Protein AF-G0NHC4-F1 (afdb_monomer_lite)

Sequence (126 aa):
MIYVVNVQARFVMDQLLVQEAGYTKGITAYEGLSCPLSSTCRKPLQPGNFKPGLFYIGNQTQTLTAITMDKTSSLSVYYGGISNFEFYETYTGSTIQSLLPLTFSPGITQYIISGGRTSFTFQFSG

Radius of gyration: 14.32 Å; chains: 1; bounding box: 30×40×32 Å

Secondary structure (DSSP, 8-state):
-------S-SSS--------HHHHTTEEEEEE----TT-EEEEEPPP-SSEEEEEEEESSEEEEEEEE--TT-EEEEEESSSSSSSEEEEEETTTHHHH-SEEE-SEEEEEEE-SS--EEEEEEE-

pLDDT: mean 84.91, std 14.42, range [41.97, 97.62]

InterPro domains:
  IPR056013 Domain of unknown function DUF7591 [PF24511] (24-122)

Structure (mmCIF, N/CA/C/O backbone):
data_AF-G0NHC4-F1
#
_entry.id   AF-G0NHC4-F1
#
loop_
_atom_site.group_PDB
_atom_site.id
_atom_site.type_symbol
_atom_site.label_atom_id
_atom_site.label_alt_id
_atom_site.label_comp_id
_atom_site.label_asym_id
_atom_site.label_entity_id
_atom_site.label_seq_id
_atom_site.pdbx_PDB_ins_code
_atom_site.Cartn_x
_atom_site.Cartn_y
_atom_site.Cartn_z
_atom_site.occupancy
_atom_site.B_iso_or_equiv
_atom_site.auth_seq_id
_atom_site.auth_comp_id
_atom_site.auth_asym_id
_atom_site.auth_atom_id
_atom_site.pdbx_PDB_model_num
ATOM 1 N N . MET A 1 1 ? -12.659 -9.486 -11.942 1.00 42.62 1 MET A N 1
ATOM 2 C CA . MET A 1 1 ? -13.718 -10.126 -11.125 1.00 42.62 1 MET A CA 1
ATOM 3 C C . MET A 1 1 ? -13.046 -10.834 -9.956 1.00 42.62 1 MET A C 1
ATOM 5 O O . MET A 1 1 ? -12.142 -11.617 -10.214 1.00 42.62 1 MET A O 1
ATOM 9 N N . ILE A 1 2 ? -13.419 -10.520 -8.711 1.00 41.97 2 ILE A N 1
ATOM 10 C CA . ILE A 1 2 ? -12.841 -11.127 -7.497 1.00 41.97 2 ILE A CA 1
ATOM 11 C C . ILE A 1 2 ? -13.852 -12.098 -6.892 1.00 41.97 2 ILE A C 1
ATOM 13 O O . ILE A 1 2 ? -15.024 -11.753 -6.758 1.00 41.97 2 ILE A O 1
ATOM 17 N N . TYR A 1 3 ? -13.388 -13.282 -6.492 1.00 47.09 3 TYR A N 1
ATOM 18 C CA . TYR A 1 3 ? -14.170 -14.248 -5.724 1.00 47.09 3 TYR A CA 1
ATOM 19 C C . TYR A 1 3 ? -13.556 -14.406 -4.337 1.00 47.09 3 TYR A C 1
ATOM 21 O O . TYR A 1 3 ? -12.398 -14.807 -4.233 1.00 47.09 3 TYR A O 1
ATOM 29 N N . VAL A 1 4 ? -14.339 -14.117 -3.294 1.00 46.19 4 VAL A N 1
ATOM 30 C CA . VAL A 1 4 ? -14.000 -14.455 -1.906 1.00 46.19 4 VAL A CA 1
ATOM 31 C C . VAL A 1 4 ? -14.687 -15.767 -1.563 1.00 46.19 4 VAL A C 1
ATOM 33 O O . VAL A 1 4 ? -15.913 -15.830 -1.508 1.00 46.19 4 VAL A O 1
ATOM 36 N N . VAL A 1 5 ? -13.901 -16.829 -1.385 1.00 45.16 5 VAL A N 1
ATOM 37 C CA . VAL A 1 5 ? -14.399 -18.183 -1.098 1.00 45.16 5 VAL A CA 1
ATOM 38 C C . VAL A 1 5 ? -13.914 -18.605 0.283 1.00 45.16 5 VAL A C 1
ATOM 40 O O . VAL A 1 5 ? -12.720 -18.545 0.560 1.00 45.16 5 VAL A O 1
ATOM 43 N N . ASN A 1 6 ? -14.843 -19.038 1.134 1.00 45.53 6 ASN A N 1
ATOM 44 C CA . ASN A 1 6 ? -14.536 -19.623 2.435 1.00 45.53 6 ASN A CA 1
ATOM 45 C C . ASN A 1 6 ? -14.061 -21.073 2.226 1.00 45.53 6 ASN A C 1
ATOM 47 O O . ASN A 1 6 ? -14.819 -21.910 1.729 1.00 45.53 6 ASN A O 1
ATOM 51 N N . VAL A 1 7 ? -12.802 -21.364 2.552 1.00 50.81 7 VAL A N 1
ATOM 52 C CA . VAL A 1 7 ? -12.169 -22.672 2.336 1.00 50.81 7 VAL A CA 1
ATOM 53 C C . VAL A 1 7 ? -11.982 -23.373 3.681 1.00 50.81 7 VAL A C 1
ATOM 55 O O . VAL A 1 7 ? -10.943 -23.254 4.312 1.00 50.81 7 VAL A O 1
ATOM 58 N N . GLN A 1 8 ? -12.999 -24.169 4.039 1.00 46.66 8 GLN A N 1
ATOM 59 C CA . GLN A 1 8 ? -13.097 -25.110 5.169 1.00 46.66 8 GLN A CA 1
ATOM 60 C C . GLN A 1 8 ? -13.871 -24.593 6.400 1.00 46.66 8 GLN A C 1
ATOM 62 O O . GLN A 1 8 ? -13.600 -23.541 6.966 1.00 46.66 8 GLN A O 1
ATOM 67 N N . ALA A 1 9 ? -14.841 -25.392 6.863 1.00 47.31 9 ALA A N 1
ATOM 68 C CA . ALA A 1 9 ? -15.665 -25.112 8.039 1.00 47.31 9 ALA A CA 1
ATOM 69 C C . ALA A 1 9 ? -14.854 -25.261 9.342 1.00 47.31 9 ALA A C 1
ATOM 71 O O . ALA A 1 9 ? -14.986 -26.241 10.069 1.00 47.31 9 ALA A O 1
ATOM 72 N N . ARG A 1 10 ? -13.975 -24.297 9.627 1.00 56.06 10 ARG A N 1
ATOM 73 C CA . ARG A 1 10 ? -13.202 -24.216 10.879 1.00 56.06 10 ARG A CA 1
ATOM 74 C C . ARG A 1 10 ? -13.700 -23.108 11.815 1.00 56.06 10 ARG A C 1
ATOM 76 O O . ARG A 1 10 ? -13.018 -22.785 12.780 1.00 56.06 10 ARG A O 1
ATOM 83 N N . PHE A 1 11 ? -14.880 -22.539 11.539 1.00 54.00 11 PHE A N 1
ATOM 84 C CA . PHE A 1 11 ? -15.440 -21.370 12.239 1.00 54.00 11 PHE A CA 1
ATOM 85 C C . PHE A 1 11 ? -14.516 -20.138 12.230 1.00 54.00 11 PHE A C 1
ATOM 87 O O . PHE A 1 11 ? -14.620 -19.267 13.090 1.00 54.00 11 PHE A O 1
ATOM 94 N N . VAL A 1 12 ? -13.635 -20.047 11.234 1.00 59.31 12 VAL A N 1
ATOM 95 C CA . VAL A 1 12 ? -12.824 -18.862 10.946 1.00 59.31 12 VAL A CA 1
ATOM 96 C C . VAL A 1 12 ? -13.250 -18.279 9.599 1.00 59.31 12 VAL A C 1
ATOM 98 O O . VAL A 1 12 ? -13.685 -19.003 8.703 1.00 59.31 12 VAL A O 1
ATOM 101 N N . MET A 1 13 ? -13.199 -16.953 9.480 1.00 61.78 13 MET A N 1
ATOM 102 C CA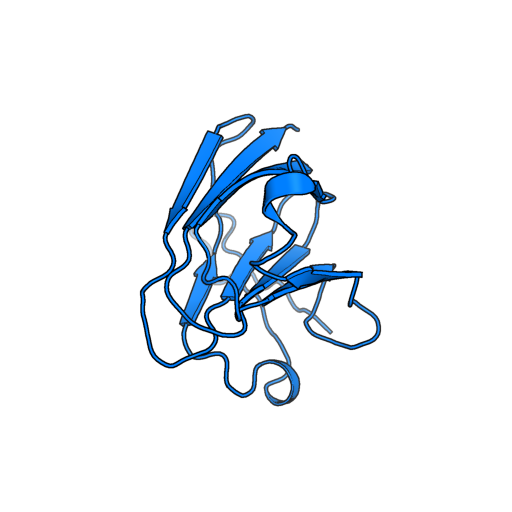 . MET A 1 13 ? -13.462 -16.231 8.232 1.00 61.78 13 MET A CA 1
ATOM 103 C C . MET A 1 13 ? -12.214 -16.303 7.348 1.00 61.78 13 MET A C 1
ATOM 105 O O . MET A 1 13 ? -11.452 -15.342 7.263 1.00 61.78 13 MET A O 1
ATOM 109 N N . ASP A 1 14 ? -11.989 -17.455 6.718 1.00 66.50 14 ASP A N 1
ATOM 110 C CA . ASP A 1 14 ? -10.941 -17.580 5.710 1.00 66.50 14 ASP A CA 1
ATOM 111 C C . ASP A 1 14 ? -11.358 -16.805 4.453 1.00 66.50 14 ASP A C 1
ATOM 113 O O . ASP A 1 14 ? -12.450 -16.992 3.909 1.00 66.50 14 ASP A O 1
ATOM 117 N N . GLN A 1 15 ? -10.489 -15.900 4.006 1.00 70.44 15 GLN A N 1
ATOM 118 C CA . GLN A 1 15 ? -10.703 -15.084 2.816 1.00 70.44 15 GLN A CA 1
ATOM 119 C C . GLN A 1 15 ? -9.752 -15.534 1.712 1.00 70.44 15 GLN A C 1
ATOM 121 O O . GLN A 1 15 ? -8.533 -15.521 1.881 1.00 70.44 15 GLN A O 1
ATOM 126 N N . LEU A 1 16 ? -10.315 -15.901 0.563 1.00 73.06 16 LEU A N 1
ATOM 127 C CA . LEU A 1 16 ? -9.560 -16.169 -0.656 1.00 73.06 16 LEU A CA 1
ATOM 128 C C . LEU A 1 16 ? -9.624 -14.948 -1.579 1.00 73.06 16 LEU A C 1
ATOM 130 O O . LEU A 1 16 ? -10.700 -14.413 -1.810 1.00 73.06 16 LEU A O 1
ATOM 134 N N . LEU A 1 17 ? -8.490 -14.519 -2.131 1.00 77.62 17 LEU A N 1
ATOM 135 C CA . LEU A 1 17 ? -8.441 -13.507 -3.187 1.00 77.62 17 LEU A CA 1
ATOM 136 C C . LEU A 1 17 ? -8.065 -14.195 -4.499 1.00 77.62 17 LEU A C 1
ATOM 138 O O . LEU A 1 17 ? -6.936 -14.657 -4.657 1.00 77.62 17 LEU A O 1
ATOM 142 N N . VAL A 1 18 ? -9.010 -14.267 -5.438 1.00 81.38 18 VAL A N 1
ATOM 143 C CA . VAL A 1 18 ? -8.768 -14.796 -6.789 1.00 81.38 18 VAL A CA 1
ATOM 144 C C . VAL A 1 18 ? -8.656 -13.636 -7.771 1.00 81.38 18 VAL A C 1
ATOM 146 O O . VAL A 1 18 ? -9.576 -12.826 -7.879 1.00 81.38 18 VAL A O 1
ATOM 149 N N . GLN A 1 19 ? -7.539 -13.578 -8.493 1.00 81.44 19 GLN A N 1
ATOM 150 C CA . GLN A 1 19 ? -7.213 -12.527 -9.454 1.00 81.44 19 GLN A CA 1
ATOM 151 C C . GLN A 1 19 ? -6.792 -13.169 -10.779 1.00 81.44 19 GLN A C 1
ATOM 153 O O . GLN A 1 19 ? -6.114 -14.198 -10.796 1.00 81.44 19 GLN A O 1
ATOM 158 N N . GLU A 1 20 ? -7.185 -12.561 -11.895 1.00 83.81 20 GLU A N 1
ATOM 159 C CA . GLU A 1 20 ? -6.763 -13.025 -13.214 1.00 83.81 20 GLU A CA 1
ATOM 160 C C . GLU A 1 20 ? -5.234 -12.941 -13.358 1.00 83.81 20 GLU A C 1
ATOM 162 O O . GLU A 1 20 ? -4.620 -11.906 -13.082 1.00 83.81 20 GLU A O 1
ATOM 167 N N . ALA A 1 21 ? -4.623 -14.029 -13.836 1.00 83.69 21 ALA A N 1
ATOM 168 C CA . ALA A 1 21 ? -3.171 -14.167 -13.948 1.00 83.69 21 ALA A CA 1
ATOM 169 C C . ALA A 1 21 ? -2.513 -13.111 -14.858 1.00 83.69 21 ALA A C 1
ATOM 171 O O . ALA A 1 21 ? -1.346 -12.768 -14.665 1.00 83.69 21 ALA A O 1
ATOM 172 N N . GLY A 1 22 ? -3.249 -12.572 -15.839 1.00 85.25 22 GLY A N 1
ATOM 173 C CA . GLY A 1 22 ? -2.757 -11.510 -16.718 1.00 85.25 22 GLY A CA 1
ATOM 174 C C . GLY A 1 22 ? -2.366 -10.243 -15.952 1.00 85.25 22 GLY A C 1
ATOM 175 O O . GLY A 1 22 ? -1.345 -9.629 -16.264 1.00 85.25 22 GLY A O 1
ATOM 176 N N . TYR A 1 23 ? -3.119 -9.902 -14.903 1.00 84.62 23 TYR A N 1
ATOM 177 C CA . TYR A 1 23 ? -2.902 -8.693 -14.107 1.00 84.62 23 TYR A CA 1
ATOM 178 C C . TYR A 1 23 ? -1.914 -8.872 -12.953 1.00 84.62 23 TYR A C 1
ATOM 180 O O . TYR A 1 23 ? -1.377 -7.890 -12.450 1.00 84.62 23 TYR A O 1
ATOM 188 N N . THR A 1 24 ? -1.633 -10.110 -12.542 1.00 83.62 24 THR A N 1
ATOM 189 C CA . THR A 1 24 ? -0.640 -10.410 -11.495 1.00 83.62 24 THR A CA 1
ATOM 190 C C . THR A 1 24 ? 0.728 -10.781 -12.058 1.00 83.62 24 THR A C 1
ATOM 192 O O . THR A 1 24 ? 1.660 -11.075 -11.308 1.00 83.62 24 THR A O 1
ATOM 195 N N . LYS A 1 25 ? 0.892 -10.744 -13.386 1.00 82.38 25 LYS A N 1
ATOM 196 C CA . LYS A 1 25 ? 2.147 -11.093 -14.049 1.00 82.38 25 LYS A CA 1
ATOM 197 C C . LYS A 1 25 ? 3.311 -10.248 -13.517 1.00 82.38 25 LYS A C 1
ATOM 199 O O . LYS A 1 25 ? 3.319 -9.023 -13.610 1.00 82.38 25 LYS A O 1
ATOM 204 N N . GLY A 1 26 ? 4.339 -10.928 -13.010 1.00 79.00 26 GLY A N 1
ATOM 205 C CA . GLY A 1 26 ? 5.551 -10.301 -12.473 1.00 79.00 26 GLY A CA 1
ATOM 206 C C . GLY A 1 26 ? 5.489 -9.952 -10.984 1.00 79.00 26 GLY A C 1
ATOM 207 O O . GLY A 1 26 ? 6.510 -9.538 -10.436 1.00 79.00 26 GLY A O 1
ATOM 208 N N . ILE A 1 27 ? 4.343 -10.158 -10.328 1.00 83.94 27 ILE A N 1
ATOM 209 C CA . ILE A 1 27 ? 4.245 -10.176 -8.868 1.00 83.94 27 ILE A CA 1
ATOM 210 C C . ILE A 1 27 ? 4.652 -11.569 -8.399 1.00 83.94 27 ILE A C 1
ATOM 212 O O . ILE A 1 27 ? 4.002 -12.552 -8.746 1.00 83.94 27 ILE A O 1
ATOM 216 N N . THR A 1 28 ? 5.732 -11.678 -7.631 1.00 74.00 28 THR A N 1
ATOM 217 C CA . THR A 1 28 ? 6.221 -12.989 -7.156 1.00 74.00 28 THR A CA 1
ATOM 218 C C . THR A 1 28 ? 6.021 -13.206 -5.665 1.00 74.00 28 THR A C 1
ATOM 220 O O . THR A 1 28 ? 6.180 -14.325 -5.189 1.00 74.00 28 THR A O 1
ATOM 223 N N . ALA A 1 29 ? 5.711 -12.144 -4.925 1.00 78.69 29 ALA A N 1
ATOM 224 C CA . ALA A 1 29 ? 5.393 -12.196 -3.510 1.00 78.69 29 ALA A CA 1
ATOM 225 C C . ALA A 1 29 ? 4.146 -11.347 -3.282 1.00 78.69 29 ALA A C 1
ATOM 227 O O . ALA A 1 29 ? 4.130 -10.163 -3.622 1.00 78.69 29 ALA A O 1
ATOM 228 N N . TYR A 1 30 ? 3.101 -11.971 -2.745 1.00 82.69 30 TYR A N 1
ATOM 229 C CA . TYR A 1 30 ? 1.834 -11.317 -2.461 1.00 82.69 30 TYR A CA 1
ATOM 230 C C . TYR A 1 30 ? 1.404 -11.659 -1.041 1.00 82.69 30 TYR A C 1
ATOM 232 O O . TYR A 1 30 ? 1.143 -12.819 -0.729 1.00 82.69 30 TYR A O 1
ATOM 240 N N . GLU A 1 31 ? 1.400 -10.663 -0.162 1.00 86.94 31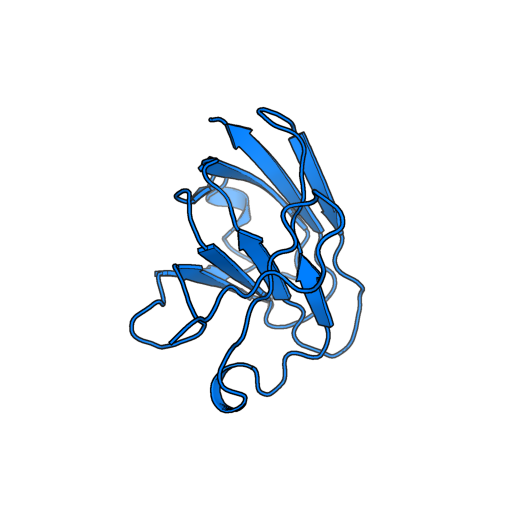 GLU A N 1
ATOM 241 C CA . GLU A 1 31 ? 1.157 -10.857 1.265 1.00 86.94 31 GLU A CA 1
ATOM 242 C C . GLU A 1 31 ? -0.156 -10.208 1.697 1.00 86.94 31 GLU A C 1
ATOM 244 O O . GLU A 1 31 ? -0.522 -9.135 1.223 1.00 86.94 31 GLU A O 1
ATOM 249 N N . GLY A 1 32 ? -0.854 -10.842 2.638 1.00 88.06 32 GLY A N 1
ATOM 250 C CA . GLY A 1 32 ? -2.020 -10.250 3.285 1.00 88.06 32 GLY A CA 1
ATOM 251 C C . GLY A 1 32 ? -1.619 -9.283 4.400 1.00 88.06 32 GLY A C 1
ATOM 252 O O . GLY A 1 32 ? -0.713 -9.555 5.199 1.00 88.06 32 GLY A O 1
ATOM 253 N N . LEU A 1 33 ? -2.325 -8.161 4.480 1.00 88.75 33 LEU A N 1
ATOM 254 C CA . LEU A 1 33 ? -2.287 -7.205 5.574 1.00 88.75 33 LEU A CA 1
ATOM 255 C C . LEU A 1 33 ? -3.408 -7.542 6.561 1.00 88.75 33 LEU A C 1
ATOM 257 O O . LEU A 1 33 ? -4.543 -7.102 6.406 1.00 88.75 33 LEU A O 1
ATOM 261 N N . SER A 1 34 ? -3.078 -8.335 7.577 1.00 84.06 34 SER A N 1
ATOM 262 C CA . SER A 1 34 ? -4.001 -8.706 8.652 1.00 84.06 34 SER A CA 1
ATOM 263 C C . SER A 1 34 ? -3.552 -8.053 9.951 1.00 84.06 34 SER A C 1
ATOM 265 O O . SER A 1 34 ? -2.587 -8.502 10.571 1.00 84.06 34 SER A O 1
ATOM 267 N N . CYS A 1 35 ? -4.240 -6.987 10.350 1.00 84.62 35 CYS A N 1
ATOM 268 C CA . CYS A 1 35 ? -3.899 -6.195 11.526 1.00 84.62 35 CYS A CA 1
ATOM 269 C C . CYS A 1 35 ? -5.105 -6.084 12.475 1.00 84.62 35 CYS A C 1
ATOM 271 O O . CYS A 1 35 ? -6.243 -6.031 11.994 1.00 84.62 35 CYS A O 1
ATOM 273 N N . PRO A 1 36 ? -4.885 -6.043 13.805 1.00 83.88 36 PRO A N 1
ATOM 274 C CA . PRO A 1 36 ? -5.962 -5.879 14.778 1.00 83.88 36 PRO A CA 1
ATOM 275 C C . PRO A 1 36 ? -6.778 -4.602 14.556 1.00 83.88 36 PRO A C 1
ATOM 277 O O . PRO A 1 36 ? -6.282 -3.622 13.993 1.00 83.88 36 PRO A O 1
ATOM 280 N N . LEU A 1 37 ? -8.018 -4.607 15.047 1.00 81.19 37 LEU A N 1
ATOM 281 C CA . LEU A 1 37 ? -8.898 -3.442 14.985 1.00 81.19 37 LEU A CA 1
ATOM 282 C C . LEU A 1 37 ? -8.254 -2.218 15.650 1.00 81.19 37 LEU A C 1
ATOM 284 O O . LEU A 1 37 ? -7.672 -2.338 16.729 1.00 81.19 37 LEU A O 1
ATOM 288 N N . SER A 1 38 ? -8.381 -1.055 15.007 1.00 85.69 38 SER A N 1
ATOM 289 C CA . SER A 1 38 ? -7.943 0.245 15.543 1.00 85.69 38 SER A CA 1
ATOM 290 C C . SER A 1 38 ? -6.479 0.279 16.015 1.00 85.69 38 SER A C 1
ATOM 292 O O . SER A 1 38 ? -6.147 0.920 17.013 1.00 85.69 38 SER A O 1
ATOM 294 N N . SER A 1 39 ? -5.592 -0.441 15.319 1.00 88.94 39 SER A N 1
ATOM 295 C CA . SER A 1 39 ? -4.191 -0.620 15.714 1.00 88.94 39 SER A CA 1
ATOM 296 C C . SER A 1 39 ? -3.201 -0.015 14.718 1.00 88.94 39 SER A C 1
ATOM 298 O O . SER A 1 39 ? -3.514 0.205 13.545 1.00 88.94 39 SER A O 1
ATOM 300 N N . THR A 1 40 ? -1.973 0.231 15.180 1.00 94.06 40 THR A N 1
ATOM 301 C CA . THR A 1 40 ? -0.830 0.491 14.298 1.00 94.06 40 THR A CA 1
ATOM 302 C C . THR A 1 40 ? -0.198 -0.829 13.874 1.00 94.06 40 THR A C 1
ATOM 304 O O . THR A 1 40 ? 0.106 -1.683 14.706 1.00 94.06 40 THR A O 1
ATOM 307 N N . CYS A 1 41 ? 0.065 -0.981 12.581 1.00 92.06 41 CYS A N 1
ATOM 308 C CA . CYS A 1 41 ? 0.571 -2.209 11.999 1.00 92.06 41 CYS A CA 1
ATOM 309 C C . CYS A 1 41 ? 1.746 -1.931 11.074 1.00 92.06 41 CYS A C 1
ATOM 311 O O . CYS A 1 41 ? 1.627 -1.185 10.100 1.00 92.06 41 CYS A O 1
ATOM 313 N N . ARG A 1 42 ? 2.886 -2.561 11.361 1.00 93.75 42 ARG A N 1
ATOM 314 C CA . ARG A 1 42 ? 4.070 -2.492 10.508 1.00 93.75 42 ARG A CA 1
ATOM 315 C C . ARG A 1 42 ? 4.197 -3.770 9.696 1.00 93.75 42 ARG A C 1
ATOM 317 O O . ARG A 1 42 ? 4.230 -4.862 10.256 1.00 93.75 42 ARG A O 1
ATOM 324 N N . LYS A 1 43 ? 4.344 -3.620 8.383 1.00 92.00 43 LYS A N 1
ATOM 325 C CA . LYS A 1 43 ? 4.483 -4.730 7.447 1.00 92.00 43 LYS A CA 1
ATOM 326 C C . LYS A 1 43 ? 5.721 -4.538 6.565 1.00 92.00 43 LYS A C 1
ATOM 328 O O . LYS A 1 43 ? 5.658 -3.797 5.581 1.00 92.00 43 LYS A O 1
ATOM 333 N N . PRO A 1 44 ? 6.864 -5.156 6.913 1.00 89.75 44 PRO A N 1
ATOM 334 C CA . PRO A 1 44 ? 7.968 -5.290 5.975 1.00 89.75 44 PRO A CA 1
ATOM 335 C C . PRO A 1 44 ? 7.571 -6.285 4.881 1.00 89.75 44 PRO A C 1
ATOM 337 O O . PRO A 1 44 ? 7.030 -7.345 5.187 1.00 89.75 44 PRO A O 1
ATOM 340 N N . LEU A 1 45 ? 7.849 -5.949 3.626 1.00 85.56 45 LEU A N 1
ATOM 341 C CA . LEU A 1 45 ? 7.781 -6.897 2.520 1.00 85.56 45 LEU A CA 1
ATOM 342 C C . LEU A 1 45 ? 9.149 -7.546 2.339 1.00 85.56 45 LEU A C 1
ATOM 344 O O . LEU A 1 45 ? 10.186 -6.903 2.553 1.00 85.56 45 LEU A O 1
ATOM 348 N N . GLN A 1 46 ? 9.160 -8.827 1.974 1.00 71.75 46 GLN A N 1
ATOM 349 C CA . GLN A 1 46 ? 10.419 -9.523 1.737 1.00 71.75 46 GLN A CA 1
ATOM 350 C C . GLN A 1 46 ? 11.215 -8.830 0.616 1.00 71.75 46 GLN A C 1
ATOM 352 O O . GLN A 1 46 ? 10.664 -8.568 -0.456 1.00 71.75 46 GLN A O 1
ATOM 357 N N . PRO A 1 47 ? 12.503 -8.511 0.843 1.00 61.41 47 PRO A N 1
ATOM 358 C CA . PRO A 1 47 ? 13.349 -7.938 -0.192 1.00 61.41 47 PRO A CA 1
ATOM 359 C C . PRO A 1 47 ? 13.596 -8.971 -1.297 1.00 61.41 47 PRO A C 1
ATOM 361 O O . PRO A 1 47 ? 13.934 -10.120 -1.019 1.00 61.41 47 PRO A O 1
ATOM 364 N N . GLY A 1 48 ? 13.474 -8.554 -2.554 1.00 60.25 48 GLY A N 1
ATOM 365 C CA . GLY A 1 48 ? 13.767 -9.397 -3.708 1.00 60.25 48 GLY A CA 1
ATOM 366 C C . GLY A 1 48 ? 13.769 -8.604 -5.012 1.00 60.25 48 GLY A C 1
ATOM 367 O O . GLY A 1 48 ? 13.293 -7.472 -5.063 1.00 60.25 48 GLY A O 1
ATOM 368 N N . ASN A 1 49 ? 14.283 -9.214 -6.083 1.00 60.16 49 ASN A N 1
ATOM 369 C CA . ASN A 1 49 ? 14.351 -8.623 -7.433 1.00 60.16 49 ASN A CA 1
ATOM 370 C C . ASN A 1 49 ? 12.986 -8.516 -8.136 1.00 60.16 49 ASN A C 1
ATOM 372 O O . ASN A 1 49 ? 12.912 -8.288 -9.341 1.00 60.16 49 ASN A O 1
ATOM 376 N N . PHE A 1 50 ? 11.903 -8.743 -7.409 1.00 69.62 50 PHE A N 1
ATOM 377 C CA . PHE A 1 50 ? 10.577 -8.931 -7.961 1.00 69.62 50 PHE A CA 1
ATOM 378 C C . PHE A 1 50 ? 9.625 -7.866 -7.434 1.00 69.62 50 PHE A C 1
ATOM 380 O O . PHE A 1 50 ? 9.928 -7.238 -6.427 1.00 69.62 50 PHE A O 1
ATOM 387 N N . LYS A 1 51 ? 8.478 -7.671 -8.093 1.00 83.00 51 LYS A N 1
ATOM 388 C CA . LYS A 1 51 ? 7.439 -6.730 -7.653 1.00 83.00 51 LYS A CA 1
ATOM 389 C C . LYS A 1 51 ? 6.685 -7.339 -6.471 1.00 83.00 51 LYS A C 1
ATOM 391 O O . LYS A 1 51 ? 5.922 -8.283 -6.696 1.00 83.00 51 LYS A O 1
ATOM 396 N N . PRO A 1 52 ? 6.888 -6.884 -5.223 1.00 87.44 52 PRO A N 1
ATOM 397 C CA . PRO A 1 52 ? 6.110 -7.407 -4.125 1.00 87.44 52 PRO A CA 1
ATOM 398 C C . PRO A 1 52 ? 4.769 -6.673 -4.078 1.00 87.44 52 PRO A C 1
ATOM 400 O O . PRO A 1 52 ? 4.642 -5.513 -4.488 1.00 87.44 52 PRO A O 1
ATOM 403 N N . GLY A 1 53 ? 3.759 -7.351 -3.561 1.00 88.69 53 GLY A N 1
ATOM 404 C CA . GLY A 1 53 ? 2.458 -6.757 -3.349 1.00 88.69 53 GLY A CA 1
ATOM 405 C C . GLY A 1 53 ? 1.888 -7.102 -1.985 1.00 88.69 53 GLY A C 1
ATOM 406 O O . GLY A 1 53 ? 2.205 -8.129 -1.385 1.00 88.69 53 GLY A O 1
ATOM 407 N N . LEU A 1 54 ? 1.064 -6.193 -1.492 1.00 92.00 54 LEU A N 1
ATOM 408 C CA . LEU A 1 54 ? 0.377 -6.293 -0.219 1.00 92.00 54 LEU A CA 1
ATOM 409 C C . LEU A 1 54 ? -1.110 -6.071 -0.478 1.00 92.00 54 LEU A C 1
ATOM 411 O O . LEU A 1 54 ? -1.462 -5.127 -1.179 1.00 92.00 54 LEU A O 1
ATOM 415 N N . PHE A 1 55 ? -1.980 -6.898 0.087 1.00 91.31 55 PHE A N 1
ATOM 416 C CA . PHE A 1 55 ? -3.424 -6.699 -0.017 1.00 91.31 55 PHE A CA 1
ATOM 417 C C . PHE A 1 55 ? -4.076 -6.583 1.349 1.00 91.31 55 PHE A C 1
ATOM 419 O O . PHE A 1 55 ? -3.688 -7.256 2.298 1.00 91.31 55 PHE A O 1
ATOM 426 N N . TYR A 1 56 ? -5.103 -5.755 1.432 1.00 91.94 56 TYR A N 1
ATOM 427 C CA . TYR A 1 56 ? -5.995 -5.648 2.571 1.00 91.94 56 TYR A CA 1
ATOM 428 C C . TYR A 1 56 ? -7.404 -6.050 2.143 1.00 91.94 56 TYR A C 1
ATOM 430 O O . TYR A 1 56 ? -7.848 -5.683 1.056 1.00 91.94 56 TYR A O 1
ATOM 438 N N . ILE A 1 57 ? -8.097 -6.798 3.001 1.00 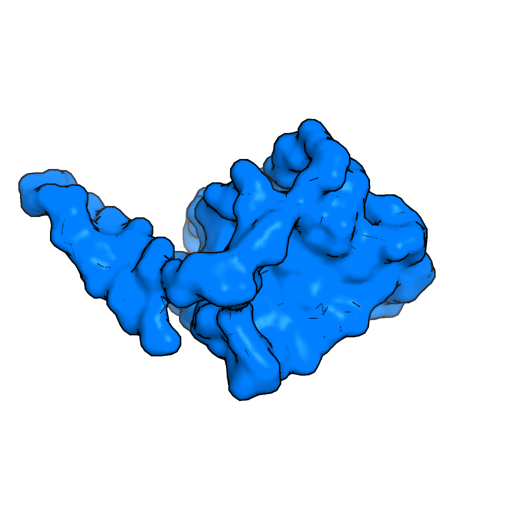89.88 57 ILE A N 1
ATOM 439 C CA . ILE A 1 57 ? -9.521 -7.100 2.866 1.00 89.88 57 ILE A CA 1
ATOM 440 C C . ILE A 1 57 ? -10.154 -6.876 4.236 1.00 89.88 57 ILE A C 1
ATOM 442 O O . ILE A 1 57 ? -9.836 -7.566 5.203 1.00 89.88 57 ILE A O 1
ATOM 446 N N . GLY A 1 58 ? -11.062 -5.914 4.332 1.00 88.62 58 GLY A N 1
ATOM 447 C CA . GLY A 1 58 ? -11.806 -5.680 5.563 1.00 88.62 58 GLY A CA 1
ATOM 448 C C . GLY A 1 58 ? -12.520 -4.340 5.576 1.00 88.62 58 GLY A C 1
ATOM 449 O O . GLY A 1 58 ? -12.503 -3.606 4.597 1.00 88.62 58 GLY A O 1
ATOM 450 N N . ASN A 1 59 ? -13.166 -4.023 6.694 1.00 89.31 59 ASN A N 1
ATOM 451 C CA . ASN A 1 59 ? -14.004 -2.829 6.813 1.00 89.31 59 ASN A CA 1
ATOM 452 C C . ASN A 1 59 ? -13.329 -1.670 7.566 1.00 89.31 59 ASN A C 1
ATOM 454 O O . ASN A 1 59 ? -14.012 -0.825 8.130 1.00 89.31 59 ASN A O 1
ATOM 458 N N . GLN A 1 60 ? -11.997 -1.648 7.628 1.00 91.38 60 GLN A N 1
ATOM 459 C CA . GLN A 1 60 ? -11.255 -0.588 8.308 1.00 91.38 60 GLN A CA 1
ATOM 460 C C . GLN A 1 60 ? -10.591 0.339 7.299 1.00 91.38 60 GLN A C 1
ATOM 462 O O . GLN A 1 60 ? -10.043 -0.099 6.286 1.00 91.38 60 GLN A O 1
ATOM 467 N N . THR A 1 61 ? -10.591 1.624 7.618 1.00 94.44 61 THR A N 1
ATOM 468 C CA . THR A 1 61 ? -9.793 2.621 6.910 1.00 94.44 61 THR A CA 1
ATOM 469 C C . THR A 1 61 ? -8.314 2.366 7.196 1.00 94.44 61 THR A C 1
ATOM 471 O O . THR A 1 61 ? -7.944 2.070 8.334 1.00 94.44 61 THR A O 1
ATOM 474 N N . GLN A 1 62 ? -7.470 2.453 6.165 1.00 95.56 62 GLN A N 1
ATOM 475 C CA . GLN A 1 62 ? -6.025 2.260 6.296 1.00 95.56 62 GLN A CA 1
ATOM 476 C C . GLN A 1 62 ? -5.312 3.593 6.071 1.00 95.56 62 GLN A C 1
ATOM 478 O O . GLN A 1 62 ? -5.261 4.094 4.950 1.00 95.56 62 GLN A O 1
ATOM 483 N N . THR A 1 63 ? -4.726 4.168 7.115 1.00 97.38 63 THR A N 1
ATOM 484 C CA . THR A 1 63 ? -3.904 5.374 6.991 1.00 97.38 63 THR A CA 1
ATOM 485 C C . THR A 1 63 ? -2.432 4.988 6.973 1.00 97.38 63 THR A C 1
ATOM 487 O O . THR A 1 63 ? -1.878 4.582 7.990 1.00 97.38 63 THR A O 1
ATOM 490 N N . LEU A 1 64 ? -1.772 5.105 5.824 1.00 97.50 64 LEU A N 1
ATOM 491 C CA . LEU A 1 64 ? -0.327 4.947 5.706 1.00 97.50 64 LEU A CA 1
ATOM 492 C C . LEU A 1 64 ? 0.358 6.144 6.367 1.00 97.50 64 LEU A C 1
ATOM 494 O O . LEU A 1 64 ? 0.268 7.268 5.876 1.00 97.50 64 LEU A O 1
ATOM 498 N N . THR A 1 65 ? 1.041 5.900 7.481 1.00 97.62 65 THR A N 1
ATOM 499 C CA . THR A 1 65 ? 1.713 6.939 8.278 1.00 97.62 65 THR A CA 1
ATOM 500 C C . THR A 1 65 ? 3.222 6.947 8.079 1.00 97.62 65 THR A C 1
ATOM 502 O O . THR A 1 65 ? 3.856 7.981 8.263 1.00 97.62 65 THR A O 1
ATOM 505 N N . ALA A 1 66 ? 3.806 5.815 7.682 1.00 96.88 66 ALA A N 1
ATOM 506 C CA . ALA A 1 66 ? 5.207 5.729 7.293 1.00 96.88 66 ALA A CA 1
ATOM 507 C C . ALA A 1 66 ? 5.413 4.659 6.221 1.00 96.88 66 ALA A C 1
ATOM 509 O O . ALA A 1 66 ? 4.777 3.604 6.237 1.00 96.88 66 ALA A O 1
ATOM 510 N N . ILE A 1 67 ? 6.359 4.905 5.320 1.00 94.94 67 ILE A N 1
ATOM 511 C CA . ILE A 1 67 ? 6.822 3.919 4.347 1.00 94.94 67 ILE A CA 1
ATOM 512 C C . ILE A 1 67 ? 8.342 3.998 4.224 1.00 94.94 67 ILE A C 1
ATOM 514 O O . ILE A 1 67 ? 8.934 5.065 4.321 1.00 94.94 67 ILE A O 1
ATOM 518 N N . THR A 1 68 ? 9.005 2.870 4.021 1.00 93.25 68 THR A N 1
ATOM 519 C CA . THR A 1 68 ? 10.387 2.814 3.532 1.00 93.25 68 THR A CA 1
ATOM 520 C C . THR A 1 68 ? 10.330 2.226 2.137 1.00 93.25 68 THR A C 1
ATOM 522 O O . THR A 1 68 ? 9.746 1.161 1.989 1.00 93.25 68 THR A O 1
ATOM 525 N N . MET A 1 69 ? 10.876 2.907 1.132 1.00 90.88 69 MET A N 1
ATOM 526 C CA . MET A 1 69 ? 10.901 2.460 -0.263 1.00 90.88 69 MET A CA 1
ATOM 527 C C . MET A 1 69 ? 12.035 3.177 -1.007 1.00 90.88 69 MET A C 1
ATOM 529 O O . MET A 1 69 ? 12.353 4.323 -0.680 1.00 90.88 69 MET A O 1
ATOM 533 N N . ASP A 1 70 ? 12.626 2.522 -2.006 1.00 90.56 70 ASP A N 1
ATOM 534 C CA . ASP A 1 70 ? 13.667 3.121 -2.845 1.00 90.56 70 ASP A CA 1
ATOM 535 C C . ASP A 1 70 ? 13.122 4.309 -3.652 1.00 90.56 70 ASP A C 1
ATOM 537 O O . ASP A 1 70 ? 11.991 4.286 -4.138 1.00 90.56 70 ASP A O 1
ATOM 541 N N . LYS A 1 71 ? 13.938 5.356 -3.844 1.00 90.62 71 LYS A N 1
ATOM 542 C CA . LYS A 1 71 ? 13.509 6.600 -4.519 1.00 90.62 71 LYS A CA 1
ATOM 543 C C . LYS A 1 71 ? 13.028 6.389 -5.958 1.00 90.62 71 LYS A C 1
ATOM 545 O O . LYS A 1 71 ? 12.196 7.156 -6.434 1.00 90.62 71 LYS A O 1
ATOM 550 N N . THR A 1 72 ? 13.576 5.384 -6.637 1.00 90.75 72 THR A N 1
ATOM 551 C CA . THR A 1 72 ? 13.244 5.006 -8.019 1.00 90.75 72 THR A CA 1
ATOM 552 C C . THR A 1 72 ? 12.072 4.035 -8.108 1.00 90.75 72 THR A C 1
ATOM 554 O O . THR A 1 72 ? 11.601 3.761 -9.208 1.00 90.75 72 THR A O 1
ATOM 557 N N . SER A 1 73 ? 11.618 3.490 -6.978 1.00 91.69 73 SER A N 1
ATOM 558 C CA . SER A 1 73 ? 10.468 2.596 -6.937 1.00 91.69 73 SER A CA 1
ATOM 559 C C . SER A 1 73 ? 9.165 3.382 -6.856 1.00 91.69 73 SER A C 1
ATOM 561 O O . SER A 1 73 ? 9.140 4.558 -6.483 1.00 91.69 73 SER A O 1
ATOM 563 N N . SER A 1 74 ? 8.067 2.723 -7.199 1.00 94.31 74 SER A N 1
ATOM 564 C CA . SER A 1 74 ? 6.723 3.267 -7.089 1.00 94.31 74 SER A CA 1
ATOM 565 C C . SER A 1 74 ? 5.802 2.333 -6.318 1.00 94.31 74 SER A C 1
ATOM 567 O O . SER A 1 74 ? 5.976 1.115 -6.340 1.00 94.31 74 SER A O 1
ATOM 569 N N . LEU A 1 75 ? 4.811 2.932 -5.664 1.00 95.50 75 LEU A N 1
ATOM 570 C CA . LEU A 1 75 ? 3.661 2.283 -5.058 1.00 95.50 75 LEU A CA 1
ATOM 571 C C . LEU A 1 75 ? 2.436 2.584 -5.915 1.00 95.50 75 LEU A C 1
ATOM 573 O O . LEU A 1 75 ? 2.032 3.739 -5.993 1.00 95.50 75 LEU A O 1
ATOM 577 N N . SER A 1 76 ? 1.833 1.563 -6.507 1.00 96.12 76 SER A N 1
ATOM 578 C CA . SER A 1 76 ? 0.543 1.657 -7.190 1.00 96.12 76 SER A CA 1
ATOM 579 C C . SER A 1 76 ? -0.553 1.075 -6.303 1.00 96.12 76 SER A C 1
ATOM 581 O O . SER A 1 76 ? -0.393 -0.016 -5.755 1.00 96.12 76 SER A O 1
ATOM 583 N N . VAL A 1 77 ? -1.656 1.804 -6.156 1.00 97.06 77 VAL A N 1
ATOM 584 C CA . VAL A 1 77 ? -2.789 1.424 -5.306 1.00 97.06 77 VAL A CA 1
ATOM 585 C C . VAL A 1 77 ? -4.006 1.123 -6.174 1.00 97.06 77 VAL A C 1
ATOM 587 O O . VAL A 1 77 ? -4.295 1.857 -7.119 1.00 97.06 77 VAL A O 1
ATOM 590 N N . TYR A 1 78 ? -4.716 0.048 -5.839 1.00 95.81 78 TYR A N 1
ATOM 591 C CA . TYR A 1 78 ? -5.927 -0.393 -6.524 1.00 95.81 78 TYR A CA 1
ATOM 592 C C . TYR A 1 78 ? -7.027 -0.712 -5.510 1.00 95.81 78 TYR A C 1
ATOM 594 O O . TYR A 1 78 ? -6.745 -1.314 -4.472 1.00 95.81 78 TYR A O 1
ATOM 602 N N . TYR A 1 79 ? -8.273 -0.366 -5.831 1.00 94.81 79 TYR A N 1
ATOM 603 C CA . TYR A 1 79 ? -9.456 -0.732 -5.050 1.00 94.81 79 TYR A CA 1
ATOM 604 C C . TYR A 1 79 ? -10.211 -1.873 -5.729 1.00 94.81 79 TYR A C 1
ATOM 606 O O . TYR A 1 79 ? -10.750 -1.709 -6.817 1.00 94.81 79 TYR A O 1
ATOM 614 N N . GLY A 1 80 ? -10.285 -3.035 -5.085 1.00 91.00 80 GLY A N 1
ATOM 615 C CA . GLY A 1 80 ? -10.765 -4.262 -5.709 1.00 91.00 80 GLY A CA 1
ATOM 616 C C . GLY A 1 80 ? -9.606 -5.044 -6.313 1.00 91.00 80 GLY A C 1
ATOM 617 O O . GLY A 1 80 ? -8.752 -5.536 -5.577 1.00 91.00 80 GLY A O 1
ATOM 618 N N . GLY A 1 81 ? -9.621 -5.227 -7.634 1.00 88.69 81 GLY A N 1
ATOM 619 C CA . GLY A 1 81 ? -8.626 -5.995 -8.390 1.00 88.69 81 GLY A CA 1
ATOM 620 C C . GLY A 1 81 ? -7.486 -5.135 -8.931 1.00 88.69 81 GLY A C 1
ATOM 621 O O . GLY A 1 81 ? -7.635 -3.937 -9.102 1.00 88.69 81 GLY A O 1
ATOM 622 N N . ILE A 1 82 ? -6.354 -5.740 -9.289 1.00 90.69 82 ILE A N 1
ATOM 623 C CA . ILE A 1 82 ? -5.365 -5.081 -10.157 1.00 90.69 82 ILE A CA 1
ATOM 624 C C . ILE A 1 82 ? -5.944 -5.034 -11.571 1.00 90.69 82 ILE A C 1
ATOM 626 O O . ILE A 1 82 ? -6.062 -6.067 -12.225 1.00 90.69 82 ILE A O 1
ATOM 630 N N . SER A 1 83 ? -6.344 -3.851 -12.021 1.00 90.38 83 SER A N 1
ATOM 631 C CA . SER A 1 83 ? -6.808 -3.575 -13.382 1.00 90.38 83 SER A CA 1
ATOM 632 C C . SER A 1 83 ? -6.853 -2.055 -13.598 1.00 90.38 83 SER A C 1
ATOM 634 O O . SER A 1 83 ? -6.675 -1.284 -12.656 1.00 90.38 83 SER A O 1
ATOM 636 N N . ASN A 1 84 ? -7.064 -1.607 -14.838 1.00 89.06 84 ASN A N 1
ATOM 637 C CA . ASN A 1 84 ? -7.173 -0.180 -15.149 1.00 89.06 84 ASN A CA 1
ATOM 638 C C . ASN A 1 84 ? -8.434 0.469 -14.556 1.00 89.06 84 ASN A C 1
ATOM 640 O O . ASN A 1 84 ? -8.410 1.662 -14.277 1.00 89.06 84 ASN A O 1
ATOM 644 N N . PHE A 1 85 ? -9.525 -0.284 -14.379 1.00 90.12 85 PHE A N 1
ATOM 645 C CA . PHE A 1 85 ? -10.779 0.255 -13.832 1.00 90.12 85 PHE A CA 1
ATOM 646 C C . PHE A 1 85 ? -10.718 0.459 -12.316 1.00 90.12 85 PHE A C 1
ATOM 648 O O . PHE A 1 85 ? -11.326 1.380 -11.785 1.00 90.12 85 PHE A O 1
ATOM 655 N N . GLU A 1 86 ? -9.975 -0.403 -11.633 1.00 93.94 86 GLU A N 1
ATOM 656 C CA . GLU A 1 86 ? -9.780 -0.401 -10.187 1.00 93.94 86 GLU A CA 1
ATOM 657 C C . GLU A 1 86 ? -8.538 0.392 -9.749 1.00 93.94 86 GLU A C 1
ATOM 659 O O . GLU A 1 86 ? -8.252 0.493 -8.555 1.00 93.94 86 GLU A O 1
ATOM 664 N N . PHE A 1 87 ? -7.779 0.945 -10.698 1.00 95.81 87 PHE A N 1
ATOM 665 C CA . PHE A 1 87 ? -6.606 1.765 -10.417 1.00 95.81 87 PHE A CA 1
ATOM 666 C C . PHE A 1 87 ? -6.997 3.060 -9.703 1.00 95.81 87 PHE A C 1
ATOM 668 O O . PHE A 1 87 ? -7.868 3.796 -10.163 1.00 95.81 87 PHE A O 1
ATOM 675 N N . TYR A 1 88 ? -6.310 3.351 -8.601 1.00 96.69 88 TYR A N 1
ATOM 676 C CA . TYR A 1 88 ? -6.480 4.594 -7.861 1.00 96.69 88 TYR A CA 1
ATOM 677 C C . TYR A 1 88 ? -5.371 5.589 -8.199 1.00 96.69 88 TYR A C 1
ATOM 679 O O . TYR A 1 88 ? -5.607 6.585 -8.879 1.00 96.69 88 TYR A O 1
ATOM 687 N N . GLU A 1 89 ? -4.150 5.321 -7.737 1.00 96.69 89 GLU A N 1
ATOM 688 C CA . GLU A 1 89 ? -3.042 6.264 -7.869 1.00 96.69 89 GLU A CA 1
ATOM 689 C C . GLU A 1 89 ? -1.688 5.547 -7.813 1.00 96.69 89 GLU A C 1
ATOM 691 O O . GLU A 1 89 ? -1.572 4.419 -7.325 1.00 96.69 89 GLU A O 1
ATOM 696 N N . THR A 1 90 ? -0.646 6.201 -8.334 1.00 97.06 90 THR A N 1
ATOM 697 C CA . THR A 1 90 ? 0.745 5.769 -8.170 1.00 97.06 90 THR A CA 1
ATOM 698 C C . THR A 1 90 ? 1.583 6.864 -7.528 1.00 97.06 90 THR A C 1
ATOM 700 O O . THR A 1 90 ? 1.633 7.988 -8.017 1.00 97.06 90 THR A O 1
ATOM 703 N N . TYR A 1 91 ? 2.314 6.497 -6.481 1.00 96.69 91 TYR A N 1
ATOM 704 C CA . TYR A 1 91 ? 3.233 7.363 -5.757 1.00 96.69 91 TYR A CA 1
ATOM 705 C C . TYR A 1 91 ? 4.671 6.914 -5.997 1.00 96.69 91 TYR A C 1
ATOM 707 O O . TYR A 1 91 ? 4.969 5.719 -5.956 1.00 96.69 91 TYR A O 1
ATOM 715 N N . THR A 1 92 ? 5.592 7.848 -6.209 1.00 95.50 92 THR A N 1
ATOM 716 C CA . THR A 1 92 ? 7.015 7.523 -6.372 1.00 95.50 92 THR A CA 1
ATOM 717 C C . THR A 1 92 ? 7.741 7.604 -5.036 1.00 95.50 92 THR A C 1
ATOM 719 O O . THR A 1 92 ? 7.382 8.388 -4.159 1.00 95.50 92 THR A O 1
ATOM 722 N N . GLY A 1 93 ? 8.809 6.827 -4.862 1.00 92.25 93 GLY A N 1
ATOM 723 C CA . GLY A 1 93 ? 9.592 6.831 -3.621 1.00 92.25 93 GLY A CA 1
ATOM 724 C C . GLY A 1 93 ? 10.253 8.176 -3.336 1.00 92.25 93 GLY A C 1
ATOM 725 O O . GLY A 1 93 ? 10.502 8.516 -2.182 1.00 92.25 93 GLY A O 1
ATOM 726 N N . SER A 1 94 ? 10.494 8.966 -4.382 1.00 92.88 94 SER A N 1
ATOM 727 C CA . SER A 1 94 ? 10.988 10.337 -4.283 1.00 92.88 94 SER A CA 1
ATOM 728 C C . SER A 1 94 ? 9.988 11.327 -3.676 1.00 92.88 94 SER A C 1
ATOM 730 O O . SER A 1 94 ? 10.434 12.316 -3.102 1.00 92.88 94 SER A O 1
ATOM 732 N N . THR A 1 95 ? 8.676 11.087 -3.784 1.00 93.88 95 THR A N 1
ATOM 733 C CA . THR A 1 95 ? 7.635 12.059 -3.395 1.00 93.88 95 THR A CA 1
ATOM 734 C C . THR A 1 95 ? 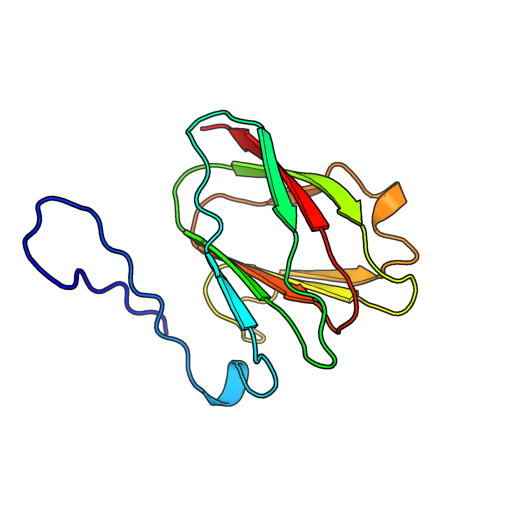6.711 11.558 -2.295 1.00 93.88 95 THR A C 1
ATOM 736 O O . THR A 1 95 ? 6.182 12.364 -1.538 1.00 93.88 95 THR A O 1
ATOM 739 N N . ILE A 1 96 ? 6.539 10.242 -2.146 1.00 95.44 96 ILE A N 1
ATOM 740 C CA . ILE A 1 96 ? 5.540 9.678 -1.232 1.00 95.44 96 ILE A CA 1
ATOM 741 C C . ILE A 1 96 ? 5.724 10.149 0.214 1.00 95.44 96 ILE A C 1
ATOM 743 O O . ILE A 1 96 ? 4.738 10.392 0.896 1.00 95.44 96 ILE A O 1
ATOM 747 N N . GLN A 1 97 ? 6.967 10.356 0.667 1.00 93.94 97 GLN A N 1
ATOM 748 C CA . GLN A 1 97 ? 7.255 10.793 2.038 1.00 93.94 97 GLN A CA 1
ATOM 749 C C . GLN A 1 97 ? 6.610 12.139 2.385 1.00 93.94 97 GLN A C 1
ATOM 751 O O . GLN A 1 97 ? 6.145 12.311 3.505 1.00 93.94 97 GLN A O 1
ATOM 756 N N . SER A 1 98 ? 6.554 13.083 1.439 1.00 95.00 98 SER A N 1
ATOM 757 C CA . SER A 1 98 ? 5.935 14.396 1.668 1.00 95.00 98 SER A CA 1
ATOM 758 C C . SER A 1 98 ? 4.411 14.379 1.554 1.00 95.00 98 SER A C 1
ATOM 760 O O . SER A 1 98 ? 3.777 15.386 1.845 1.00 95.00 98 SER A O 1
ATOM 762 N N . LEU A 1 99 ? 3.830 13.267 1.097 1.00 96.62 99 LEU A N 1
ATOM 763 C CA . LEU A 1 99 ? 2.384 13.091 0.955 1.00 96.62 99 LEU A CA 1
ATOM 764 C C . LEU A 1 99 ? 1.764 12.359 2.150 1.00 96.62 99 LEU A C 1
ATOM 766 O O . LEU A 1 99 ? 0.545 12.270 2.248 1.00 96.62 99 LEU A O 1
ATOM 770 N N . LEU A 1 100 ? 2.588 11.815 3.049 1.00 96.44 100 LEU A N 1
ATOM 771 C CA . LEU A 1 100 ? 2.098 11.148 4.247 1.00 96.44 100 LEU A CA 1
ATOM 772 C C . LEU A 1 100 ? 1.482 12.166 5.231 1.00 96.44 100 LEU A C 1
ATOM 774 O O . LEU A 1 100 ? 2.024 13.261 5.391 1.00 96.44 100 LEU A O 1
ATOM 778 N N . PRO A 1 101 ? 0.410 11.792 5.954 1.00 97.56 101 PRO A N 1
ATOM 779 C CA . PRO A 1 101 ? -0.268 10.497 5.902 1.00 97.56 101 PRO A CA 1
ATOM 780 C C . PRO A 1 101 ? -1.222 10.361 4.701 1.00 97.56 101 PRO A C 1
ATOM 782 O O . PRO A 1 101 ? -1.962 11.284 4.376 1.00 97.56 101 PRO A O 1
ATOM 785 N N . LEU A 1 102 ? -1.264 9.170 4.095 1.00 97.62 102 LEU A N 1
ATOM 786 C CA . LEU A 1 102 ? -2.208 8.834 3.019 1.00 97.62 102 LEU A CA 1
ATOM 787 C C . LEU A 1 102 ? -3.316 7.935 3.559 1.00 97.62 102 LEU A C 1
ATOM 789 O O . LEU A 1 102 ? -3.026 6.961 4.247 1.00 97.62 102 LEU A O 1
ATOM 793 N N . THR A 1 103 ? -4.574 8.236 3.246 1.00 96.94 103 THR A N 1
ATOM 794 C CA . THR A 1 103 ? -5.725 7.469 3.743 1.00 96.94 103 THR A CA 1
ATOM 795 C C . THR A 1 103 ? -6.392 6.705 2.609 1.00 96.94 103 THR A C 1
ATOM 797 O O . THR A 1 103 ? -6.745 7.295 1.591 1.00 96.94 103 THR A O 1
ATOM 800 N N . PHE A 1 104 ? -6.584 5.403 2.811 1.00 96.06 104 PHE A N 1
ATOM 801 C CA . PHE A 1 104 ? -7.208 4.494 1.857 1.00 96.06 104 PHE A CA 1
ATOM 802 C C . PHE A 1 104 ? -8.506 3.922 2.419 1.00 96.06 104 PHE A C 1
ATOM 804 O O . PHE A 1 104 ? -8.596 3.580 3.605 1.00 96.06 104 PHE A O 1
ATOM 811 N N . SER A 1 105 ? -9.512 3.825 1.553 1.00 92.50 105 SER A N 1
ATOM 812 C CA . SER A 1 105 ? -10.854 3.381 1.920 1.00 92.50 105 SER A CA 1
ATOM 813 C C . SER A 1 105 ? -10.887 1.921 2.400 1.00 92.50 105 SER A C 1
ATOM 815 O O . SER A 1 105 ? -10.049 1.109 1.992 1.00 92.50 105 SER A O 1
ATOM 817 N N . PRO A 1 106 ? -11.863 1.566 3.257 1.00 91.69 106 PRO A N 1
ATOM 818 C CA . PRO A 1 106 ? -12.156 0.173 3.576 1.00 91.69 106 PRO A CA 1
ATOM 819 C C . PRO A 1 106 ? -12.584 -0.608 2.325 1.00 91.69 106 PRO A C 1
ATOM 821 O O . PRO A 1 106 ? -12.989 -0.035 1.314 1.00 91.69 106 PRO A O 1
ATOM 824 N N . GLY A 1 107 ? -12.525 -1.933 2.413 1.00 90.69 107 GLY A N 1
ATOM 825 C CA . GLY A 1 107 ? -12.836 -2.862 1.335 1.00 90.69 107 GLY A CA 1
ATOM 826 C C . GLY A 1 107 ? -11.624 -3.702 0.954 1.00 90.69 107 GLY A C 1
ATOM 827 O O . GLY A 1 107 ? -10.848 -4.125 1.814 1.00 90.69 107 GLY A O 1
ATOM 828 N N . ILE A 1 108 ? -11.497 -3.974 -0.344 1.00 92.12 108 ILE A N 1
ATOM 829 C CA . ILE A 1 108 ? -10.339 -4.661 -0.914 1.00 92.12 108 ILE A CA 1
ATOM 830 C C . ILE A 1 108 ? -9.388 -3.593 -1.445 1.00 92.12 108 ILE A C 1
ATOM 832 O O . ILE A 1 108 ? -9.756 -2.859 -2.359 1.00 92.12 108 ILE A O 1
ATOM 836 N N . THR A 1 109 ? -8.171 -3.537 -0.915 1.00 95.06 109 THR A N 1
ATOM 837 C CA . THR A 1 109 ? -7.137 -2.598 -1.371 1.00 95.06 109 THR A CA 1
ATOM 838 C C . THR A 1 109 ? -5.860 -3.361 -1.675 1.00 95.06 109 THR A C 1
ATOM 840 O O . THR A 1 109 ? -5.399 -4.156 -0.857 1.00 95.06 109 THR A O 1
ATOM 843 N N . GLN A 1 110 ? -5.275 -3.130 -2.846 1.00 94.31 110 GLN A N 1
ATOM 844 C CA . GLN A 1 110 ? -4.036 -3.767 -3.286 1.00 94.31 110 GLN A CA 1
ATOM 845 C C . GLN A 1 110 ? -2.941 -2.709 -3.464 1.00 94.31 110 GLN A C 1
ATOM 847 O O . GLN A 1 110 ? -3.125 -1.729 -4.180 1.00 94.31 110 GLN A O 1
ATOM 852 N N . TYR A 1 111 ? -1.796 -2.928 -2.824 1.00 94.62 111 TYR A N 1
ATOM 853 C CA . TYR A 1 111 ? -0.615 -2.067 -2.816 1.00 94.62 111 TYR A CA 1
ATOM 854 C C . TYR A 1 111 ? 0.521 -2.780 -3.552 1.00 94.62 111 TYR A C 1
ATOM 856 O O . TYR A 1 111 ? 1.081 -3.753 -3.044 1.00 94.62 111 TYR A O 1
ATOM 864 N N . ILE A 1 112 ? 0.857 -2.326 -4.757 1.00 93.50 112 ILE A N 1
ATOM 865 C CA . ILE A 1 112 ? 1.850 -2.968 -5.625 1.00 93.50 112 ILE A CA 1
ATOM 866 C C . ILE A 1 112 ? 3.103 -2.113 -5.689 1.00 93.50 112 ILE A C 1
ATOM 868 O O . ILE A 1 112 ? 3.045 -0.946 -6.070 1.00 93.50 112 ILE A O 1
ATOM 872 N N . ILE A 1 113 ? 4.243 -2.705 -5.352 1.00 92.75 113 ILE A N 1
ATOM 873 C CA . ILE A 1 113 ? 5.532 -2.027 -5.402 1.00 92.75 113 ILE A CA 1
ATOM 874 C C . ILE A 1 113 ? 6.276 -2.442 -6.670 1.00 92.75 113 ILE A C 1
ATOM 876 O O . ILE A 1 113 ? 6.316 -3.618 -7.034 1.00 92.75 113 ILE A O 1
ATOM 880 N N . SER A 1 114 ? 6.892 -1.483 -7.359 1.00 90.56 114 SER A N 1
ATOM 881 C CA . SER A 1 114 ? 7.638 -1.758 -8.595 1.00 90.56 114 SER A CA 1
ATOM 882 C C . SER A 1 114 ? 8.935 -2.551 -8.376 1.00 90.56 114 SER A C 1
ATOM 884 O O . SER A 1 114 ? 9.450 -3.133 -9.328 1.00 90.56 114 SER A O 1
ATOM 886 N N . GLY A 1 115 ? 9.462 -2.569 -7.149 1.00 84.62 115 GLY A N 1
ATOM 887 C CA . GLY A 1 115 ? 10.622 -3.354 -6.721 1.00 84.62 115 GLY A CA 1
ATOM 888 C C . GLY A 1 115 ? 11.341 -2.743 -5.512 1.00 84.62 115 GLY A C 1
ATOM 889 O O . GLY A 1 115 ? 10.982 -1.661 -5.041 1.00 84.62 115 GLY A O 1
ATOM 890 N N . GLY A 1 116 ? 12.385 -3.423 -5.039 1.00 83.06 116 GLY A N 1
ATOM 891 C CA . GLY A 1 116 ? 13.232 -2.942 -3.945 1.00 83.06 116 GLY A CA 1
ATOM 892 C C . GLY A 1 116 ? 12.738 -3.342 -2.555 1.00 83.06 116 GLY A C 1
ATOM 893 O O . GLY A 1 116 ? 11.793 -4.117 -2.395 1.00 83.06 116 GLY A O 1
ATOM 894 N N . ARG A 1 117 ? 13.418 -2.843 -1.518 1.00 86.00 117 ARG A N 1
ATOM 895 C CA . ARG A 1 117 ? 13.063 -3.151 -0.125 1.00 86.00 117 ARG A CA 1
ATOM 896 C C . ARG A 1 117 ? 11.975 -2.196 0.351 1.00 86.00 117 ARG A C 1
ATOM 898 O O . ARG A 1 117 ? 12.176 -0.983 0.349 1.00 86.00 117 ARG A O 1
ATOM 905 N N . THR A 1 118 ? 10.857 -2.742 0.830 1.00 90.38 118 THR A N 1
ATOM 906 C CA . THR A 1 118 ? 9.730 -1.922 1.290 1.00 90.38 118 THR A CA 1
ATOM 907 C C . THR A 1 118 ? 9.225 -2.315 2.669 1.00 90.38 118 THR A C 1
ATOM 909 O O . THR A 1 118 ? 9.168 -3.490 3.019 1.00 90.38 118 THR A O 1
ATOM 912 N N . SER A 1 119 ? 8.854 -1.320 3.472 1.00 93.06 119 SER A N 1
ATOM 913 C CA . S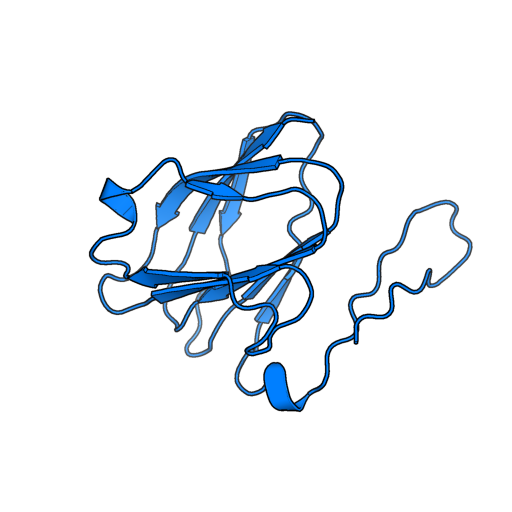ER A 1 119 ? 8.145 -1.514 4.739 1.00 93.06 119 SER A CA 1
ATOM 914 C C . SER A 1 119 ? 7.047 -0.477 4.856 1.00 93.06 119 SER A C 1
AT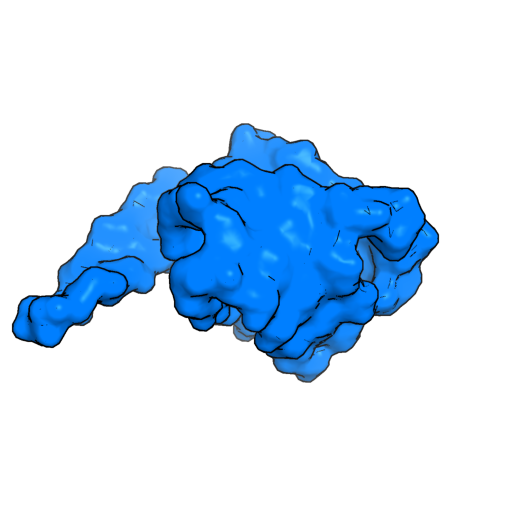OM 916 O O . SER A 1 119 ? 7.328 0.709 4.734 1.00 93.06 119 SER A O 1
ATOM 918 N N . PHE A 1 120 ? 5.836 -0.919 5.164 1.00 95.38 120 PHE A N 1
ATOM 919 C CA . PHE A 1 120 ? 4.699 -0.044 5.430 1.00 95.38 120 PHE A CA 1
ATOM 920 C C . PHE A 1 120 ? 4.432 0.047 6.928 1.00 95.38 120 PHE A C 1
ATOM 922 O O . PHE A 1 120 ? 4.646 -0.927 7.653 1.00 95.38 120 PHE A O 1
ATOM 929 N N . THR A 1 121 ? 3.915 1.187 7.368 1.00 97.06 121 THR A N 1
ATOM 930 C CA . THR A 1 121 ? 3.301 1.370 8.681 1.00 97.06 121 THR A CA 1
ATOM 931 C C . THR A 1 121 ? 1.934 1.998 8.475 1.00 97.06 121 THR A C 1
ATOM 933 O O . THR A 1 121 ? 1.831 3.143 8.039 1.00 97.06 121 THR A O 1
ATOM 936 N N . PHE A 1 122 ? 0.893 1.238 8.787 1.00 97.00 122 PHE A N 1
ATOM 937 C CA . PHE A 1 122 ? -0.489 1.679 8.699 1.00 97.00 122 PHE A CA 1
ATOM 938 C C . PHE A 1 122 ? -1.059 1.917 10.093 1.00 97.00 122 PHE A C 1
ATOM 940 O O . PHE A 1 122 ? -0.787 1.153 11.016 1.00 97.00 122 PHE A O 1
ATOM 947 N N . GLN A 1 123 ? -1.880 2.947 10.227 1.00 96.56 123 GLN A N 1
ATOM 948 C CA . GLN A 1 123 ? -2.828 3.108 11.314 1.00 96.56 123 GLN A CA 1
ATOM 949 C C . GLN A 1 123 ? -4.203 2.690 10.801 1.00 96.56 123 GLN A C 1
ATOM 951 O O . GLN A 1 123 ? -4.670 3.221 9.795 1.00 96.56 123 GLN A O 1
ATOM 956 N N . PHE A 1 124 ? -4.843 1.750 11.487 1.00 94.06 124 PHE A N 1
ATOM 957 C CA . PHE A 1 124 ? -6.203 1.339 11.176 1.00 94.06 124 PHE A CA 1
ATOM 958 C C . PHE A 1 124 ? -7.216 2.081 12.046 1.00 94.06 124 PHE A C 1
ATOM 960 O O . PHE A 1 124 ? -6.943 2.382 13.211 1.00 94.06 124 PHE A O 1
ATOM 967 N N . SER A 1 125 ? -8.388 2.348 11.478 1.00 90.88 125 SER A N 1
ATOM 968 C CA . SER A 1 125 ? -9.570 2.843 12.187 1.00 90.88 125 SER A CA 1
ATOM 969 C C . SER A 1 125 ? -10.840 2.217 11.607 1.00 90.88 125 SER A C 1
ATOM 971 O O . SER A 1 125 ? -10.918 1.949 10.404 1.00 90.88 125 SER A O 1
ATOM 973 N N . GLY A 1 126 ? -11.814 1.943 12.475 1.00 77.44 126 GLY A N 1
ATOM 974 C CA . GLY A 1 126 ? -13.125 1.383 12.135 1.00 77.44 126 GLY A CA 1
ATOM 975 C C . GLY A 1 126 ? -14.255 2.278 12.607 1.00 77.44 126 GLY A C 1
ATOM 976 O O . GLY A 1 126 ? -14.011 3.068 13.548 1.00 77.44 126 GLY A O 1
#

Foldseek 3Di:
DWDFDDDDDPVDRDGDTDADCVLCPQAPAEEEDDDDEQDKDKDKDDADATKHKYKYAFQKKKWWADKDDDQAKKKWKFARYRDPVRTDDIDGSVCVNVVPRDIDGHGMMMIIMRHGTMMTIIGIHD

Organism: Caenorhabditis brenneri (NCBI:txid135651)